Protein AF-A0A2V5Z2J7-F1 (afdb_monomer_lite)

pLDDT: mean 91.76, std 5.23, range [72.31, 97.81]

Structure (mmCIF, N/CA/C/O backbone):
data_AF-A0A2V5Z2J7-F1
#
_entry.id   AF-A0A2V5Z2J7-F1
#
loop_
_atom_site.group_PDB
_atom_site.id
_atom_site.type_symbol
_atom_site.label_atom_id
_atom_site.label_alt_id
_atom_site.label_comp_id
_atom_site.label_asym_id
_atom_site.label_entity_id
_atom_site.label_seq_id
_atom_site.pdbx_PDB_ins_code
_atom_site.Cartn_x
_atom_site.Cartn_y
_atom_site.Cartn_z
_atom_site.occupancy
_atom_site.B_iso_or_equiv
_atom_site.auth_seq_id
_atom_site.auth_comp_id
_atom_site.auth_asym_id
_atom_site.auth_atom_id
_atom_site.pdbx_PDB_model_num
ATOM 1 N N . MET A 1 1 ? 8.480 3.674 -33.998 1.00 75.19 1 MET A N 1
ATOM 2 C CA . MET A 1 1 ? 7.441 3.432 -32.970 1.00 75.19 1 MET A CA 1
ATOM 3 C C . MET A 1 1 ? 7.560 2.048 -32.331 1.00 75.19 1 MET A C 1
ATOM 5 O O . MET A 1 1 ? 7.694 1.990 -31.118 1.00 75.19 1 MET A O 1
ATOM 9 N N . PHE A 1 2 ? 7.626 0.959 -33.110 1.00 86.81 2 PHE A N 1
ATOM 10 C CA . PHE A 1 2 ? 7.802 -0.405 -32.573 1.00 86.81 2 PHE A CA 1
ATOM 11 C C . PHE A 1 2 ? 9.067 -0.606 -31.726 1.00 86.81 2 PHE A C 1
ATOM 13 O O . PHE A 1 2 ? 8.981 -1.169 -30.645 1.00 86.81 2 PHE A O 1
ATOM 20 N N . ALA A 1 3 ? 10.226 -0.100 -32.160 1.00 91.44 3 ALA A N 1
ATOM 21 C CA . ALA A 1 3 ? 11.466 -0.243 -31.388 1.00 91.44 3 ALA A CA 1
ATOM 22 C C . ALA A 1 3 ? 11.392 0.439 -30.008 1.00 91.44 3 ALA A C 1
ATOM 24 O O . ALA A 1 3 ? 11.785 -0.146 -29.005 1.00 91.44 3 ALA A O 1
ATOM 25 N N . PHE A 1 4 ? 10.827 1.650 -29.953 1.00 93.44 4 PHE A N 1
ATOM 26 C CA . PHE A 1 4 ? 10.608 2.371 -28.698 1.00 93.44 4 PHE A CA 1
ATOM 27 C C . PHE A 1 4 ? 9.624 1.631 -27.784 1.00 93.44 4 PHE A C 1
ATOM 29 O O . PHE A 1 4 ? 9.908 1.445 -26.606 1.00 93.44 4 PHE A O 1
ATOM 36 N N . PHE A 1 5 ? 8.509 1.144 -28.339 1.00 93.69 5 PHE A N 1
ATOM 37 C CA . PHE A 1 5 ? 7.546 0.318 -27.610 1.00 93.69 5 PHE A CA 1
ATOM 38 C C . PHE A 1 5 ? 8.218 -0.916 -26.994 1.00 93.69 5 PHE A C 1
ATOM 40 O O . PHE A 1 5 ? 8.115 -1.144 -25.789 1.00 93.69 5 PHE A O 1
ATOM 47 N N . SER A 1 6 ? 8.974 -1.668 -27.796 1.00 94.38 6 SER A N 1
ATOM 48 C CA . SER A 1 6 ? 9.669 -2.861 -27.320 1.00 94.38 6 SER A CA 1
ATOM 49 C C . SER A 1 6 ? 10.710 -2.530 -26.250 1.00 94.38 6 SER A C 1
ATOM 51 O O . SER A 1 6 ? 10.794 -3.224 -25.241 1.00 94.38 6 SER A O 1
ATOM 53 N N . TYR A 1 7 ? 11.470 -1.448 -26.421 1.00 94.06 7 TYR A N 1
ATOM 54 C CA . TYR A 1 7 ? 12.451 -1.014 -25.430 1.00 94.06 7 TYR A CA 1
ATOM 55 C C . TYR A 1 7 ? 11.796 -0.658 -24.086 1.00 94.06 7 TYR A C 1
ATOM 57 O O . TYR A 1 7 ? 12.235 -1.127 -23.038 1.00 94.06 7 TYR A O 1
ATOM 65 N N . VAL A 1 8 ? 10.705 0.109 -24.091 1.00 94.12 8 VAL A N 1
ATOM 66 C CA . VAL A 1 8 ? 10.011 0.486 -22.851 1.00 94.12 8 VAL A CA 1
ATOM 67 C C . VAL A 1 8 ? 9.473 -0.749 -22.124 1.00 94.12 8 VAL A C 1
ATOM 69 O O . VAL A 1 8 ? 9.776 -0.947 -20.949 1.00 94.12 8 VAL A O 1
ATOM 72 N N . PHE A 1 9 ? 8.718 -1.610 -22.809 1.00 91.06 9 PHE A N 1
ATOM 73 C CA . PHE A 1 9 ? 8.049 -2.737 -22.153 1.00 91.06 9 PHE A CA 1
ATOM 74 C C . PHE A 1 9 ? 8.994 -3.878 -21.779 1.00 91.06 9 PHE A C 1
ATOM 76 O O . PHE A 1 9 ? 8.877 -4.444 -20.692 1.00 91.06 9 PHE A O 1
ATOM 83 N N . PHE A 1 10 ? 9.929 -4.230 -22.661 1.00 90.81 10 PHE A N 1
ATOM 84 C CA . PHE A 1 10 ? 10.781 -5.398 -22.446 1.00 90.8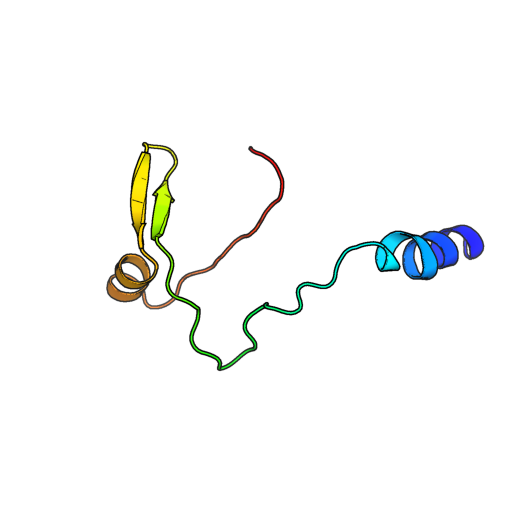1 10 PHE A CA 1
ATOM 85 C C . PHE A 1 10 ? 12.092 -5.073 -21.728 1.00 90.81 10 PHE A C 1
ATOM 87 O O . PHE A 1 10 ? 12.659 -5.983 -21.127 1.00 90.81 10 PHE A O 1
ATOM 94 N N . TYR A 1 11 ? 12.557 -3.817 -21.740 1.00 90.81 11 TYR A N 1
ATOM 95 C CA . TYR A 1 11 ? 13.780 -3.413 -21.041 1.00 90.81 11 TYR A CA 1
ATOM 96 C C . TYR A 1 11 ? 13.490 -2.534 -19.821 1.00 90.81 11 TYR A C 1
ATOM 98 O O . TYR A 1 11 ? 13.777 -2.950 -18.702 1.00 90.81 11 TYR A O 1
ATOM 106 N 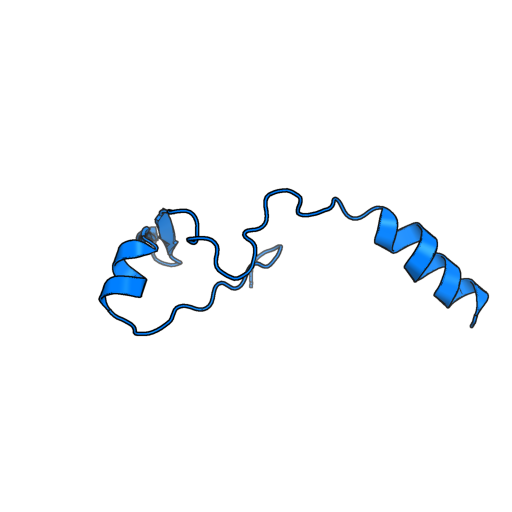N . VAL A 1 12 ? 12.879 -1.357 -19.999 1.00 91.88 12 VAL A N 1
ATOM 107 C CA . VAL A 1 12 ? 12.707 -0.382 -18.901 1.00 91.88 12 VAL A CA 1
ATOM 108 C C . VAL A 1 12 ? 11.773 -0.909 -17.809 1.00 91.88 12 VAL A C 1
ATOM 110 O O . VAL A 1 12 ? 12.146 -0.926 -16.639 1.00 91.88 12 VAL A O 1
ATOM 113 N N . LEU A 1 13 ? 10.579 -1.396 -18.165 1.00 87.88 13 LEU A N 1
ATOM 114 C CA . LEU A 1 13 ? 9.604 -1.866 -17.172 1.00 87.88 13 LEU A CA 1
ATOM 115 C C . LEU A 1 13 ? 10.073 -3.107 -16.401 1.00 87.88 13 LEU A C 1
ATOM 117 O O . LEU A 1 13 ? 9.682 -3.289 -15.251 1.00 87.88 13 LEU A O 1
ATOM 121 N N . ARG A 1 14 ? 10.951 -3.935 -16.983 1.00 86.62 14 ARG A N 1
ATOM 122 C CA . ARG A 1 14 ? 11.527 -5.099 -16.287 1.00 86.62 14 ARG A CA 1
ATOM 123 C C . ARG A 1 14 ? 12.506 -4.730 -15.172 1.00 86.62 14 ARG A C 1
ATOM 125 O O . ARG A 1 14 ? 12.827 -5.591 -14.361 1.00 86.62 14 ARG A O 1
ATOM 132 N N . GLN A 1 15 ? 12.973 -3.484 -15.122 1.00 87.81 15 GLN A N 1
ATOM 133 C CA . GLN A 1 15 ? 13.843 -3.006 -14.046 1.00 87.81 15 GLN A CA 1
ATOM 134 C C . GLN A 1 15 ? 13.065 -2.642 -12.773 1.00 87.81 15 GLN A C 1
ATOM 136 O O . GLN A 1 15 ? 13.679 -2.449 -11.726 1.00 87.81 15 GLN A O 1
ATOM 141 N N . VAL A 1 16 ? 11.730 -2.547 -12.833 1.00 85.12 16 VAL A N 1
ATOM 142 C CA . VAL A 1 16 ? 10.908 -2.287 -11.646 1.00 85.12 16 VAL A CA 1
ATOM 143 C C . VAL A 1 16 ? 10.919 -3.532 -10.753 1.00 85.12 16 VAL A C 1
ATOM 145 O O . VAL A 1 16 ? 10.541 -4.610 -11.222 1.00 85.12 16 VAL A O 1
ATOM 148 N N . PRO A 1 17 ? 11.323 -3.417 -9.474 1.00 86.38 17 PRO A N 1
ATOM 149 C CA . PRO A 1 17 ? 11.322 -4.552 -8.566 1.00 86.38 17 PRO A CA 1
ATOM 150 C C . PRO A 1 17 ? 9.918 -5.164 -8.443 1.00 86.38 17 PRO A C 1
ATOM 152 O O . PRO A 1 17 ? 8.949 -4.430 -8.225 1.00 86.38 17 PRO A O 1
ATOM 155 N N . PRO A 1 18 ? 9.781 -6.495 -8.560 1.00 83.69 18 PRO A N 1
ATOM 156 C CA . PRO A 1 18 ? 8.493 -7.150 -8.397 1.00 83.69 18 PRO A CA 1
ATOM 157 C C . PRO A 1 18 ? 8.003 -7.037 -6.949 1.00 83.69 18 PRO A C 1
ATOM 159 O O . PRO A 1 18 ? 8.770 -7.217 -6.003 1.00 83.69 18 PRO A O 1
ATOM 162 N N . SER A 1 19 ? 6.700 -6.816 -6.762 1.00 85.56 19 SER A N 1
ATOM 163 C CA . SER A 1 19 ? 6.044 -6.828 -5.445 1.00 85.56 19 SER A CA 1
ATOM 164 C C . SER A 1 19 ? 5.825 -8.262 -4.943 1.00 85.56 19 SER A C 1
ATOM 166 O O . SER A 1 19 ? 4.695 -8.714 -4.779 1.00 85.56 19 SER A O 1
ATOM 168 N N . THR A 1 20 ? 6.905 -9.010 -4.722 1.00 87.44 20 THR A N 1
ATOM 169 C CA . THR A 1 20 ? 6.870 -10.442 -4.361 1.00 87.44 20 THR A CA 1
ATOM 170 C C . THR A 1 20 ? 6.101 -10.743 -3.072 1.00 87.44 20 THR A C 1
ATOM 172 O O . THR A 1 20 ? 5.563 -11.838 -2.938 1.00 87.44 20 THR A O 1
ATOM 175 N N . GLY A 1 21 ? 6.015 -9.778 -2.151 1.00 86.25 21 GLY A N 1
ATOM 176 C CA . GLY A 1 21 ? 5.260 -9.880 -0.897 1.00 86.25 21 GLY A CA 1
ATOM 177 C C . GLY A 1 21 ? 3.806 -9.400 -0.965 1.00 86.25 21 GLY A C 1
ATOM 178 O O . GLY A 1 21 ? 3.160 -9.314 0.076 1.00 86.25 21 GLY A O 1
ATOM 179 N N . ALA A 1 22 ? 3.286 -9.043 -2.144 1.00 90.62 22 ALA A N 1
ATOM 180 C CA . ALA A 1 22 ? 1.914 -8.558 -2.265 1.00 90.62 22 ALA A CA 1
ATOM 181 C C . ALA A 1 22 ? 0.896 -9.668 -1.917 1.00 90.62 22 ALA A C 1
ATOM 183 O O . ALA A 1 22 ? 0.998 -10.777 -2.459 1.00 90.62 22 ALA A O 1
ATOM 184 N N . PRO A 1 23 ? -0.107 -9.387 -1.061 1.00 92.44 23 PRO A N 1
ATOM 185 C CA . PRO A 1 23 ? -1.180 -10.331 -0.775 1.00 92.44 23 PRO A CA 1
ATOM 186 C C . PRO A 1 23 ? -1.945 -10.718 -2.043 1.00 92.44 23 PRO A C 1
ATOM 188 O O . PRO A 1 23 ? -2.244 -9.876 -2.893 1.00 92.44 23 PRO A O 1
ATOM 191 N N . ARG A 1 24 ? -2.289 -12.000 -2.166 1.00 92.88 24 ARG A N 1
ATOM 192 C CA . ARG A 1 24 ? -3.116 -12.521 -3.263 1.00 92.88 24 ARG A CA 1
ATOM 193 C C . ARG A 1 24 ? -4.601 -12.423 -2.919 1.00 92.88 24 ARG A C 1
ATOM 195 O O . ARG A 1 24 ? -4.981 -12.376 -1.752 1.00 92.88 24 ARG A O 1
ATOM 202 N N . VAL A 1 25 ? -5.458 -12.470 -3.938 1.00 94.69 25 VAL A N 1
ATOM 203 C CA . VAL A 1 25 ? -6.915 -12.544 -3.741 1.00 94.69 25 VAL A CA 1
ATOM 204 C C . VAL A 1 25 ? -7.268 -13.756 -2.872 1.00 94.69 25 VAL A C 1
ATOM 206 O O . VAL A 1 25 ? -6.745 -14.850 -3.078 1.00 94.69 25 VAL A O 1
ATOM 209 N N . GLY A 1 26 ? -8.139 -13.541 -1.884 1.00 94.38 26 GLY A N 1
ATOM 210 C CA . GLY A 1 26 ? -8.546 -14.558 -0.911 1.00 94.38 26 GLY A CA 1
ATOM 211 C C . GLY A 1 26 ? -7.585 -14.738 0.270 1.00 94.38 26 GLY A C 1
ATOM 212 O O . GLY A 1 26 ? -7.956 -15.390 1.243 1.00 94.38 26 GLY A O 1
ATOM 213 N N . GLN A 1 27 ? -6.383 -14.150 0.238 1.00 95.06 27 GLN A N 1
ATOM 214 C CA . GLN A 1 27 ? -5.514 -14.099 1.416 1.00 95.06 27 GLN A CA 1
ATOM 215 C C . GLN A 1 27 ? -5.973 -12.994 2.369 1.00 95.06 27 GLN A C 1
ATOM 217 O O . GLN A 1 27 ? -6.405 -11.923 1.939 1.00 95.06 27 GLN A O 1
ATOM 222 N N . LYS A 1 28 ? -5.849 -13.242 3.679 1.00 91.81 28 LYS A N 1
ATOM 223 C CA . LYS A 1 28 ? -6.085 -12.207 4.688 1.00 91.81 28 LYS A CA 1
ATOM 224 C C . LYS A 1 28 ? -5.080 -11.070 4.477 1.00 91.81 28 LYS A C 1
ATOM 226 O O . LYS A 1 28 ? -3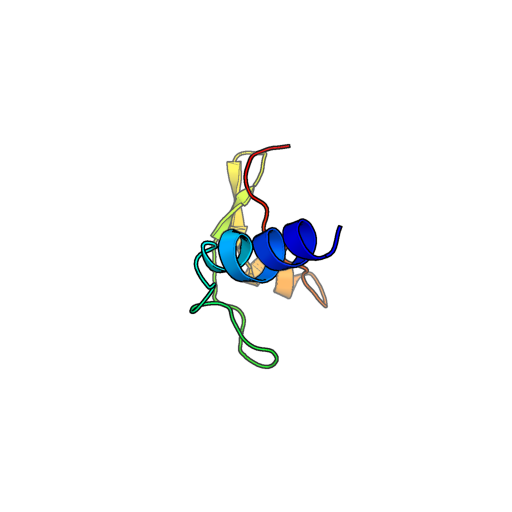.880 -11.322 4.376 1.00 91.81 28 LYS A O 1
ATOM 231 N N . ALA A 1 29 ? -5.575 -9.835 4.424 1.00 93.69 29 ALA A N 1
ATOM 232 C CA . ALA A 1 29 ? -4.718 -8.659 4.374 1.00 93.69 29 ALA A CA 1
ATOM 233 C C . ALA A 1 29 ? -3.825 -8.604 5.634 1.00 93.69 29 ALA A C 1
ATOM 235 O O . ALA A 1 29 ? -4.334 -8.841 6.734 1.00 93.69 29 ALA A O 1
ATOM 236 N N . PRO A 1 30 ? -2.515 -8.325 5.499 1.00 94.25 30 PRO A N 1
ATOM 237 C CA . PRO A 1 30 ? -1.632 -8.143 6.644 1.00 94.25 30 PRO A CA 1
ATOM 238 C C . PRO A 1 30 ? -2.124 -7.006 7.537 1.00 94.25 30 PRO A C 1
ATOM 240 O O . PRO A 1 30 ? -2.558 -5.969 7.036 1.00 94.25 30 PRO A O 1
ATOM 243 N N . GLU A 1 31 ? -2.029 -7.194 8.851 1.00 95.69 31 GLU A N 1
ATOM 244 C CA . GLU A 1 31 ? -2.307 -6.113 9.792 1.00 95.69 31 GLU A CA 1
ATOM 245 C C . GLU A 1 31 ? -1.222 -5.042 9.697 1.00 95.69 31 GLU A C 1
ATOM 247 O O . GLU A 1 31 ? -0.032 -5.344 9.575 1.00 95.69 31 GLU A O 1
ATOM 252 N N . PHE A 1 32 ? -1.645 -3.786 9.776 1.00 96.19 32 PHE A N 1
ATOM 253 C CA . PHE A 1 32 ? -0.758 -2.639 9.872 1.00 96.19 32 PHE A CA 1
ATOM 254 C C . PHE A 1 32 ? -1.440 -1.512 10.644 1.00 96.19 32 PHE A C 1
ATOM 256 O O . PHE A 1 32 ? -2.671 -1.409 10.671 1.00 96.19 32 PHE A O 1
ATOM 263 N N . THR A 1 33 ? -0.605 -0.647 11.208 1.00 97.81 33 THR A N 1
ATOM 264 C CA . THR A 1 33 ? -1.003 0.628 11.797 1.00 97.81 33 THR A CA 1
ATOM 265 C C . THR A 1 33 ? -0.105 1.702 11.203 1.00 97.81 33 THR A C 1
ATOM 267 O O . THR A 1 33 ? 1.108 1.508 11.114 1.00 97.81 33 THR A O 1
ATOM 270 N N . LEU A 1 34 ? -0.710 2.781 10.717 1.00 96.38 34 LEU A N 1
ATOM 271 C CA . LEU A 1 34 ? -0.011 3.913 10.122 1.00 96.38 34 LEU A CA 1
ATOM 272 C C . LEU A 1 34 ? -0.566 5.206 10.705 1.00 96.38 34 LEU A C 1
ATOM 274 O O . LEU A 1 34 ? -1.775 5.331 10.919 1.00 96.38 34 LEU A O 1
ATOM 278 N N . SER A 1 35 ? 0.304 6.194 10.883 1.00 96.38 35 SER A N 1
ATOM 279 C CA .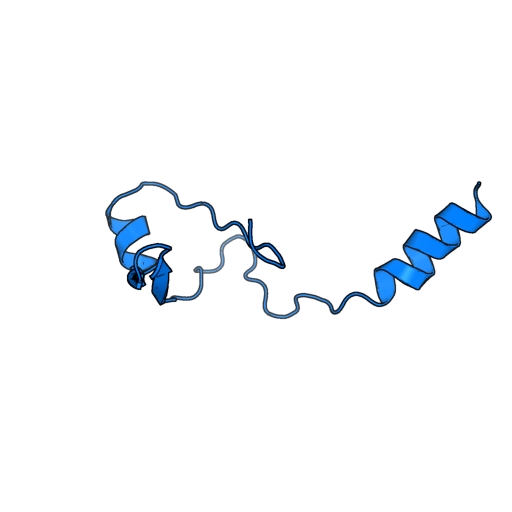 SER A 1 35 ? -0.125 7.548 11.198 1.00 96.38 35 SER A CA 1
ATOM 280 C C . SER A 1 35 ? -0.833 8.161 9.984 1.00 96.38 35 SER A C 1
ATOM 282 O O . SER A 1 35 ? -0.349 8.083 8.852 1.00 96.38 35 SER A O 1
ATOM 284 N N . ASN A 1 36 ? -1.993 8.769 10.211 1.00 94.00 36 ASN A N 1
ATOM 285 C CA . ASN A 1 36 ? -2.694 9.554 9.204 1.00 94.00 36 ASN A CA 1
ATOM 286 C C . ASN A 1 36 ? -2.041 10.942 9.034 1.00 94.00 36 ASN A C 1
ATOM 288 O O . ASN A 1 36 ? -1.050 11.272 9.687 1.00 94.00 36 ASN A O 1
ATOM 292 N N . GLN A 1 37 ? -2.628 11.786 8.185 1.00 92.38 37 GLN A N 1
ATOM 293 C CA . GLN A 1 37 ? -2.148 13.146 7.919 1.00 92.38 37 GLN A CA 1
ATOM 294 C C . GLN A 1 37 ? -2.114 14.068 9.152 1.00 92.38 37 GLN A C 1
ATOM 296 O O . GLN A 1 37 ? -1.358 15.033 9.167 1.00 92.38 37 GLN A O 1
ATOM 301 N N . ASP A 1 38 ? -2.899 13.760 10.187 1.00 95.81 38 ASP A N 1
ATOM 302 C CA . ASP A 1 38 ? -2.963 14.517 11.442 1.00 95.81 38 ASP A CA 1
ATOM 303 C C . ASP A 1 38 ? -2.032 13.924 12.522 1.00 95.81 38 ASP A C 1
ATOM 305 O O . ASP A 1 38 ? -2.074 14.337 13.680 1.00 95.81 38 ASP A O 1
ATOM 309 N N . GLY A 1 39 ? -1.221 12.916 12.174 1.00 95.44 39 GLY A N 1
ATOM 310 C CA . GLY A 1 39 ? -0.339 12.199 13.101 1.00 95.44 39 GLY A CA 1
ATOM 311 C C . GLY A 1 39 ? -1.056 11.191 14.004 1.00 95.44 39 GLY A C 1
ATOM 312 O O . GLY A 1 39 ? -0.456 10.657 14.935 1.00 95.44 39 GLY A O 1
ATOM 313 N N . LYS A 1 40 ? -2.339 10.912 13.757 1.00 96.81 40 LYS A N 1
ATOM 314 C CA . LYS A 1 40 ? -3.113 9.929 14.516 1.00 96.81 40 LYS A CA 1
ATOM 315 C C . LYS A 1 40 ? -2.903 8.529 13.952 1.00 96.81 40 LYS A C 1
ATOM 317 O O . LYS A 1 40 ? -3.084 8.312 12.759 1.00 96.81 40 LYS A O 1
ATOM 322 N N . GLU A 1 41 ? -2.619 7.569 14.823 1.00 97.62 41 GLU A N 1
ATOM 323 C CA . GLU A 1 41 ? -2.531 6.157 14.449 1.00 97.62 41 GLU A CA 1
ATOM 324 C C . GLU A 1 41 ? -3.879 5.601 13.966 1.00 97.62 41 GLU A C 1
ATOM 326 O O . GLU A 1 41 ? -4.920 5.774 14.611 1.00 97.62 41 GLU A O 1
ATOM 331 N N . VAL A 1 42 ? -3.848 4.910 12.827 1.00 96.75 42 VAL A N 1
ATOM 332 C CA . VAL A 1 42 ? -4.987 4.225 12.213 1.00 96.75 42 VAL A CA 1
ATOM 333 C C . VAL A 1 42 ? -4.582 2.791 11.899 1.00 96.75 42 VAL A C 1
ATOM 335 O O . VAL A 1 42 ? -3.637 2.567 11.141 1.00 96.75 42 VAL A O 1
ATOM 338 N N . SER A 1 43 ? -5.309 1.817 12.454 1.00 97.31 43 SER A N 1
ATOM 339 C CA . SER A 1 43 ? -5.098 0.399 1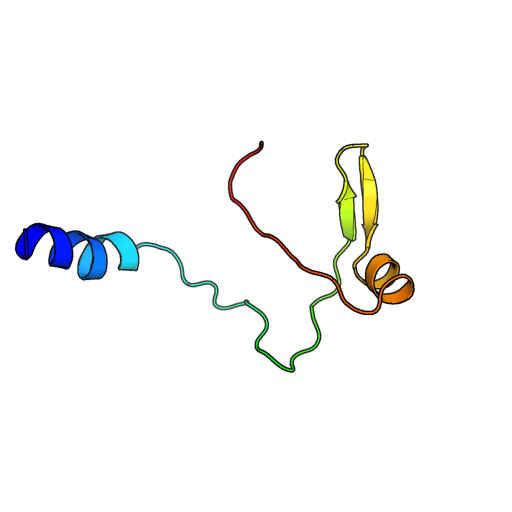2.153 1.00 97.31 43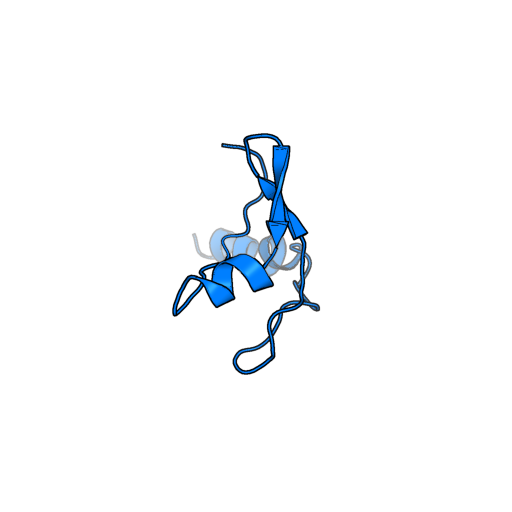 SER A CA 1
ATOM 340 C C . SER A 1 43 ? -6.064 -0.116 11.086 1.00 97.31 43 SER A C 1
ATOM 342 O O . SER A 1 43 ? -7.198 0.360 10.960 1.00 97.31 43 SER A O 1
ATOM 344 N N . LEU A 1 44 ? -5.642 -1.134 10.332 1.00 96.50 44 LEU A N 1
ATOM 345 C CA . LEU A 1 44 ? -6.523 -1.812 9.378 1.00 96.50 44 LEU A CA 1
ATOM 346 C C . LEU A 1 44 ? -7.757 -2.407 10.077 1.00 96.50 44 LEU A C 1
ATOM 348 O O . LEU A 1 44 ? -8.878 -2.260 9.584 1.00 96.50 44 LEU A O 1
ATOM 352 N N . SER A 1 45 ? -7.560 -3.036 11.238 1.00 95.50 45 SER A N 1
ATOM 353 C CA . SER A 1 45 ? -8.638 -3.637 12.027 1.00 95.50 45 SER A CA 1
ATOM 354 C C . SER A 1 45 ? -9.730 -2.635 12.432 1.00 95.50 45 SER A C 1
ATOM 356 O O . SER A 1 45 ? -10.917 -2.956 12.332 1.00 95.50 45 SER A O 1
ATOM 358 N N . ASP A 1 46 ? -9.361 -1.394 12.772 1.00 95.12 46 ASP A N 1
ATOM 359 C CA . ASP A 1 46 ? -10.318 -0.329 13.097 1.00 95.12 46 ASP A CA 1
ATOM 360 C C . ASP A 1 46 ? -11.186 0.054 11.893 1.00 95.12 46 ASP A C 1
ATOM 362 O O . ASP A 1 46 ? -12.385 0.306 12.037 1.00 95.12 46 ASP A O 1
ATOM 366 N N . LEU A 1 47 ? -10.590 0.111 10.698 1.00 95.56 47 LEU A N 1
ATOM 367 C CA . LEU A 1 47 ? -11.292 0.474 9.464 1.00 95.56 47 LEU A CA 1
ATOM 368 C C . LEU A 1 47 ? -12.264 -0.625 9.029 1.00 95.56 47 LEU A C 1
ATOM 370 O O . LEU A 1 47 ? -13.413 -0.332 8.686 1.00 95.56 47 LEU A O 1
ATOM 374 N N . VAL A 1 48 ? -11.825 -1.884 9.089 1.00 94.19 48 VAL A N 1
ATOM 375 C CA . VAL A 1 48 ? -12.654 -3.054 8.763 1.00 94.19 48 VAL A CA 1
ATOM 376 C C . VAL A 1 48 ? -13.786 -3.228 9.779 1.00 94.19 48 VAL A C 1
ATOM 378 O O . VAL A 1 48 ? -14.901 -3.565 9.396 1.00 94.19 48 VAL A O 1
ATOM 381 N N . GLY A 1 49 ? -13.560 -2.932 11.063 1.00 94.31 49 GLY A N 1
ATOM 382 C CA . GLY A 1 49 ? -14.618 -2.971 12.079 1.00 94.31 49 GLY A CA 1
ATOM 383 C C . GLY A 1 49 ? -15.739 -1.948 11.851 1.00 94.31 49 GLY A C 1
ATOM 384 O O . GLY A 1 49 ? -16.862 -2.147 12.309 1.00 94.31 49 GLY A O 1
ATOM 385 N N . ARG A 1 50 ? -15.454 -0.859 11.126 1.00 95.19 50 ARG A N 1
ATOM 386 C CA . ARG A 1 50 ? -16.401 0.238 10.855 1.00 95.19 50 ARG A CA 1
ATOM 387 C C . ARG A 1 50 ? -17.035 0.179 9.465 1.00 95.19 50 ARG A C 1
ATOM 389 O O . ARG A 1 50 ? -18.025 0.867 9.232 1.00 95.19 50 ARG A O 1
ATOM 396 N N . SER A 1 51 ? -16.473 -0.605 8.545 1.00 93.88 51 SER A N 1
ATOM 397 C CA . SER A 1 51 ? -16.841 -0.595 7.124 1.00 93.88 51 SER A CA 1
ATOM 398 C C . SER A 1 51 ? -16.932 -2.004 6.551 1.00 93.88 51 SER A C 1
ATOM 400 O O . SER A 1 51 ? -16.141 -2.876 6.882 1.00 93.88 51 SER A O 1
ATOM 402 N N . LYS A 1 52 ? -17.849 -2.225 5.602 1.00 93.75 52 LYS A N 1
ATOM 403 C CA . LYS A 1 52 ? -17.978 -3.526 4.915 1.00 93.75 52 LYS A CA 1
ATOM 404 C C . LYS A 1 52 ? -16.787 -3.861 4.007 1.00 93.75 52 LYS A C 1
ATOM 406 O O . LYS A 1 52 ? -16.587 -5.025 3.678 1.00 93.75 52 LYS A O 1
ATOM 411 N N . ALA A 1 53 ? -16.043 -2.848 3.569 1.00 94.44 53 ALA A N 1
ATOM 412 C CA . ALA A 1 53 ? -14.869 -2.985 2.719 1.00 94.44 53 ALA A CA 1
ATOM 413 C C . ALA A 1 53 ? -13.907 -1.811 2.946 1.00 94.44 53 ALA A C 1
ATOM 415 O O . ALA A 1 53 ? -14.334 -0.720 3.326 1.00 94.44 53 ALA A O 1
ATOM 416 N N . VAL A 1 54 ? -12.622 -2.038 2.674 1.00 95.44 54 VAL A N 1
ATOM 417 C CA . VAL A 1 54 ? -11.549 -1.038 2.748 1.00 95.44 54 VAL A CA 1
ATOM 418 C C . VAL A 1 54 ? -10.733 -1.119 1.459 1.00 95.44 54 VAL A C 1
ATOM 420 O O . VAL A 1 54 ? -10.348 -2.211 1.044 1.00 95.44 54 VAL A O 1
ATOM 423 N N . ALA A 1 55 ? -10.471 0.024 0.825 1.00 95.50 55 ALA A N 1
ATOM 424 C CA . ALA A 1 55 ? -9.601 0.123 -0.345 1.00 95.50 55 ALA A CA 1
ATOM 425 C C . ALA A 1 55 ? -8.228 0.669 0.071 1.00 95.50 55 ALA A C 1
ATOM 427 O O . ALA A 1 55 ? -8.147 1.732 0.683 1.00 95.50 55 ALA A O 1
ATOM 428 N N . LEU A 1 56 ? -7.154 -0.053 -0.266 1.00 94.38 56 LEU A N 1
ATOM 429 C CA . LEU A 1 56 ? -5.776 0.363 0.005 1.00 94.38 56 LEU A CA 1
ATOM 430 C C . LEU A 1 56 ? -5.148 0.932 -1.267 1.00 94.38 56 LEU A C 1
ATOM 432 O O . LEU A 1 56 ? -5.029 0.225 -2.268 1.00 94.38 56 LEU A O 1
ATOM 436 N N . ILE A 1 57 ? -4.742 2.201 -1.223 1.00 93.38 57 ILE A N 1
ATOM 437 C CA . ILE A 1 57 ? -4.102 2.895 -2.344 1.00 93.38 57 ILE A CA 1
ATOM 438 C C . ILE A 1 57 ? -2.648 3.169 -1.966 1.00 93.38 57 ILE A C 1
ATOM 440 O O . ILE A 1 57 ? -2.359 4.054 -1.165 1.00 93.38 57 ILE A O 1
ATOM 444 N N . PHE A 1 58 ? -1.731 2.403 -2.556 1.00 91.12 58 PHE A N 1
ATOM 445 C CA . PHE A 1 58 ? -0.294 2.624 -2.415 1.00 91.12 58 PHE A CA 1
ATOM 446 C C . PHE A 1 58 ? 0.184 3.546 -3.534 1.00 91.12 58 PHE A C 1
ATOM 448 O O . PHE A 1 58 ? -0.035 3.264 -4.712 1.00 91.12 58 PHE A O 1
ATOM 455 N N . TYR A 1 59 ? 0.862 4.630 -3.178 1.00 89.56 59 TYR A N 1
ATOM 456 C CA . TYR A 1 59 ? 1.476 5.540 -4.138 1.00 89.56 59 TYR A CA 1
ATOM 457 C C . TYR A 1 59 ? 2.872 5.943 -3.664 1.00 89.56 59 TYR A C 1
ATOM 459 O O . TYR A 1 59 ? 3.204 5.847 -2.484 1.00 89.56 59 TYR A O 1
ATOM 467 N N . ARG A 1 60 ? 3.718 6.357 -4.609 1.00 86.38 60 ARG A N 1
ATOM 468 C CA . ARG A 1 60 ? 5.069 6.848 -4.328 1.00 86.38 60 ARG A CA 1
ATOM 469 C C . ARG A 1 60 ? 5.053 8.374 -4.309 1.00 86.38 60 ARG A C 1
ATOM 471 O O . ARG A 1 60 ? 4.560 8.978 -5.255 1.00 86.38 60 ARG A O 1
ATOM 478 N N . GLY A 1 61 ? 5.674 8.971 -3.295 1.00 83.88 61 GLY A N 1
ATOM 479 C CA . GLY A 1 61 ? 5.743 10.425 -3.125 1.00 83.88 61 GLY A CA 1
ATOM 480 C C . GLY A 1 61 ? 4.684 10.947 -2.157 1.00 83.88 61 GLY A C 1
ATOM 481 O O . GLY A 1 61 ? 4.065 10.172 -1.436 1.00 83.88 61 GLY A O 1
ATOM 482 N N . PHE A 1 62 ? 4.504 12.261 -2.134 1.00 77.81 62 PHE A N 1
ATOM 483 C CA . PHE A 1 62 ? 3.459 12.954 -1.385 1.00 77.81 62 PHE A CA 1
ATOM 484 C C . PHE A 1 62 ? 2.591 13.743 -2.373 1.00 77.81 62 PHE A C 1
ATOM 486 O O . PHE A 1 62 ? 3.060 14.074 -3.465 1.00 77.81 62 PHE A O 1
ATOM 493 N N . TRP A 1 63 ? 1.330 13.966 -2.008 1.00 72.31 63 TRP A N 1
ATOM 494 C CA . TRP A 1 63 ? 0.423 14.878 -2.708 1.00 72.31 63 TRP A CA 1
ATOM 495 C C . TRP A 1 63 ? 0.459 16.246 -2.038 1.00 72.31 63 TRP A C 1
ATOM 497 O O . TRP A 1 63 ? 0.668 16.271 -0.803 1.00 72.31 63 TRP A O 1
#

Secondary structure (DSSP, 8-state):
-HHHHHHIIIIIGGGSPP-TTPPPTTSPPPP-EEE-TTS-EEEHHHHHHH-S-------SS--

Radius of gyration: 17.66 Å; chains: 1; bounding box: 32×29×48 Å

Foldseek 3Di:
DVVVVCCCPVPVVVPPDDPPVDDDPPDDDDWDWDQDPVRDIDIPVVVVVVDVDDDDDDDPDDD

Sequence (63 aa):
MFAFFSYVFFYVLRQVPPSTGAPRVGQKAPEFTLSNQDGKEVSLSDLVGRSKAVALIFYRGFW